Protein AF-A0A355XUB3-F1 (afdb_monomer_lite)

Radius of gyration: 21.54 Å; chains: 1; bounding box: 50×26×60 Å

Foldseek 3Di:
DPQQAAAQAWEFPDQEDEAEPPDDDDFTDIDTPDPFQKFKAKPDVCQWGADGRHRDIDGHDFDKIKIKIWGPDDPHHHIDMYIHMYGYAYEDAAPVSVVVVPPPHGHDYDADWDWDDDVPDAIWIDRPPDIDGD

Sequence (134 aa):
GGSGLAPAGLSFPEKSYTAVIGQAFTAPELSKTTDAVAVYTSSNPEVATVDAATGAVTLVAAGETTIKATTPETTTYRAGEASYKLTVLDLYTSIEDFYSAGDGNTGVIDFPLTVAYQNGINTYATDGTDFTLI

pLDDT: mean 89.53, std 11.8, range [41.03, 98.69]

Structure (mmCIF, N/CA/C/O backbone):
data_AF-A0A355XUB3-F1
#
_entry.id   AF-A0A355XUB3-F1
#
loop_
_atom_site.group_PDB
_atom_site.id
_atom_site.type_symbol
_atom_site.label_atom_id
_atom_site.label_alt_id
_atom_site.label_comp_id
_atom_site.label_asym_id
_atom_site.label_entity_id
_atom_site.label_seq_id
_atom_site.pdbx_PDB_ins_code
_atom_site.Cartn_x
_atom_site.Cartn_y
_atom_site.Cartn_z
_atom_site.occupancy
_atom_site.B_iso_or_equiv
_atom_site.auth_seq_id
_atom_site.auth_comp_id
_atom_site.auth_asym_id
_atom_site.auth_atom_id
_atom_site.pdbx_PDB_model_num
ATOM 1 N N . GLY A 1 1 ? -21.069 16.784 30.202 1.00 41.03 1 GLY A N 1
ATOM 2 C CA . GLY A 1 1 ? -20.213 15.683 30.670 1.00 41.03 1 GLY A CA 1
ATOM 3 C C . GLY A 1 1 ? 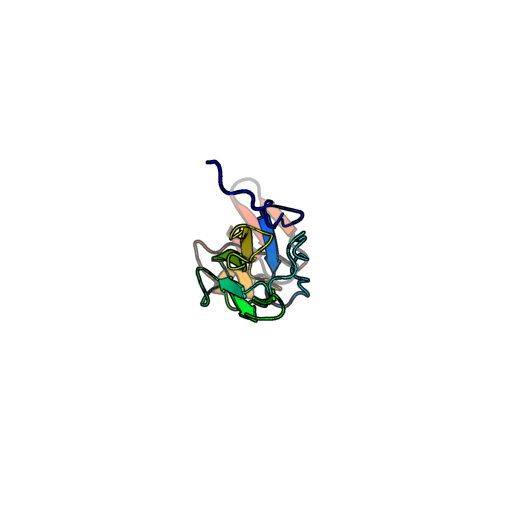-19.415 15.189 29.494 1.00 41.03 1 GLY A C 1
ATOM 4 O O . GLY A 1 1 ? -20.025 14.804 28.505 1.00 41.03 1 GLY A O 1
ATOM 5 N N . GLY A 1 2 ? -18.087 15.298 29.545 1.00 52.34 2 GLY A N 1
ATOM 6 C CA . GLY A 1 2 ? -17.236 14.725 28.504 1.00 52.34 2 GLY A CA 1
ATOM 7 C C . GLY A 1 2 ? -17.464 13.218 28.475 1.00 52.34 2 GLY A C 1
ATOM 8 O O . GLY A 1 2 ? -17.424 12.591 29.528 1.00 52.34 2 GLY A O 1
ATOM 9 N N . SER A 1 3 ? -17.799 12.666 27.307 1.00 59.00 3 SER A N 1
ATOM 10 C CA . SER A 1 3 ? -18.021 11.224 27.137 1.00 59.00 3 SER A CA 1
ATOM 11 C C . SER A 1 3 ? -16.861 10.449 27.793 1.00 59.00 3 SER A C 1
ATOM 13 O O . SER A 1 3 ? -15.691 10.723 27.534 1.00 59.00 3 SER A O 1
ATOM 15 N N . GLY A 1 4 ? -17.173 9.557 28.733 1.00 83.06 4 GLY A N 1
ATOM 16 C CA . GLY A 1 4 ? -16.184 8.855 29.563 1.00 83.06 4 GLY A CA 1
ATOM 17 C C . GLY A 1 4 ? -15.402 7.765 28.826 1.00 83.06 4 GLY A C 1
ATOM 18 O O . GLY A 1 4 ? -14.760 6.944 29.468 1.00 83.06 4 GLY A O 1
ATOM 19 N N . LEU A 1 5 ? -15.486 7.727 27.496 1.00 89.69 5 LEU A N 1
ATOM 20 C CA . LEU A 1 5 ? -14.903 6.684 26.666 1.00 89.69 5 LEU A CA 1
ATOM 21 C C . LEU A 1 5 ? -13.440 6.995 26.325 1.00 89.69 5 LEU A C 1
ATOM 23 O O . LEU A 1 5 ? -13.102 8.125 25.943 1.00 89.69 5 LEU A O 1
ATOM 27 N N . ALA A 1 6 ? -12.592 5.973 26.423 1.00 94.06 6 ALA A N 1
ATOM 28 C CA . ALA A 1 6 ? -11.185 6.025 26.045 1.00 94.06 6 ALA A CA 1
ATOM 29 C C . ALA A 1 6 ? -11.021 6.120 24.512 1.00 94.06 6 ALA A C 1
ATOM 31 O O . ALA A 1 6 ? -11.901 5.694 23.762 1.00 94.06 6 ALA A O 1
ATOM 32 N N . PRO A 1 7 ? -9.915 6.678 23.994 1.00 93.94 7 PRO A N 1
ATOM 33 C CA . PRO A 1 7 ? -9.630 6.623 22.562 1.00 93.94 7 PRO A CA 1
ATOM 34 C C . PRO A 1 7 ? -9.350 5.179 22.119 1.00 93.94 7 PRO A C 1
ATOM 36 O O . PRO A 1 7 ? -8.666 4.439 22.824 1.00 93.94 7 PRO A O 1
ATOM 39 N N . ALA A 1 8 ? -9.822 4.799 20.929 1.00 95.81 8 ALA A N 1
ATOM 40 C CA . ALA A 1 8 ? -9.582 3.473 20.347 1.00 95.81 8 ALA A CA 1
ATOM 41 C C . ALA A 1 8 ? -8.118 3.211 19.939 1.00 95.81 8 ALA A C 1
ATOM 43 O O . ALA A 1 8 ? -7.760 2.069 19.651 1.00 95.81 8 ALA A O 1
ATOM 44 N N . GLY A 1 9 ? -7.284 4.259 19.913 1.00 96.31 9 GLY A N 1
ATOM 45 C CA . GLY A 1 9 ? -5.832 4.142 19.768 1.00 96.31 9 GLY A CA 1
ATOM 46 C C . GLY A 1 9 ? -5.368 3.583 18.425 1.00 96.31 9 GLY A C 1
ATOM 47 O O . GLY A 1 9 ? -4.331 2.933 18.388 1.00 96.31 9 GLY A O 1
ATOM 48 N N . LEU A 1 10 ? -6.139 3.787 17.351 1.00 97.88 10 LEU A N 1
ATOM 49 C CA . LEU A 1 10 ? -5.770 3.312 16.018 1.00 97.88 10 LEU A CA 1
ATOM 50 C C . LEU A 1 10 ? -4.546 4.076 15.498 1.00 97.88 10 LEU A C 1
ATOM 52 O O . LEU A 1 10 ? -4.567 5.306 15.430 1.00 97.88 10 LEU A O 1
ATOM 56 N N . SER A 1 11 ? -3.506 3.355 15.081 1.00 97.94 11 SER A N 1
ATOM 57 C CA . SER A 1 11 ? -2.358 3.935 14.380 1.00 97.94 11 SER A CA 1
ATOM 58 C C . SER A 1 11 ? -1.656 2.921 13.485 1.00 97.94 11 SER A C 1
ATOM 60 O O . SER A 1 11 ? -1.495 1.758 13.855 1.00 97.94 11 SER A O 1
ATOM 62 N N . PHE A 1 12 ? -1.167 3.393 12.342 1.00 98.19 12 PHE A N 1
ATOM 63 C CA . PHE A 1 12 ? -0.183 2.676 11.535 1.00 98.19 12 PHE A CA 1
ATOM 64 C C . PHE A 1 12 ? 1.234 3.162 11.875 1.00 98.19 12 PHE A C 1
ATOM 66 O O . PHE A 1 12 ? 1.369 4.299 12.337 1.00 98.19 12 PHE A O 1
ATOM 73 N N . PRO A 1 13 ? 2.276 2.339 11.650 1.00 97.88 13 PRO A N 1
ATOM 74 C CA . PRO A 1 13 ? 3.661 2.728 11.911 1.00 97.88 13 PRO A CA 1
ATOM 75 C C . PRO A 1 13 ? 4.090 3.964 11.115 1.00 97.88 13 PRO A C 1
ATOM 77 O O . PRO A 1 13 ? 4.691 4.874 11.675 1.00 97.88 13 PRO A O 1
ATOM 80 N N . GLU A 1 14 ? 3.723 4.021 9.832 1.00 97.88 14 GLU A N 1
ATOM 81 C CA . GLU A 1 14 ? 4.048 5.124 8.928 1.00 97.88 14 GLU A CA 1
ATOM 82 C C . GLU A 1 14 ? 2.795 5.676 8.246 1.00 97.88 14 GLU A C 1
ATOM 84 O O . GLU A 1 14 ? 1.748 5.028 8.160 1.00 97.88 14 GLU A O 1
ATOM 89 N N . LYS A 1 15 ? 2.910 6.901 7.727 1.00 96.56 15 LYS A N 1
ATOM 90 C CA . LYS A 1 15 ? 1.822 7.576 6.999 1.00 96.56 15 LYS A CA 1
ATOM 91 C C . LYS A 1 15 ? 1.817 7.284 5.502 1.00 96.56 15 LYS A C 1
ATOM 93 O O . LYS A 1 15 ? 0.821 7.571 4.840 1.00 96.56 15 LYS A O 1
ATOM 98 N N . SER A 1 16 ? 2.915 6.763 4.967 1.00 97.19 16 SER A N 1
ATOM 99 C CA . SER A 1 16 ? 3.082 6.515 3.539 1.00 97.19 16 SER A CA 1
ATOM 100 C C . SER A 1 16 ? 3.914 5.269 3.288 1.00 97.19 16 SER A C 1
ATOM 102 O O . SER A 1 16 ? 4.948 5.085 3.928 1.00 97.19 16 SER A O 1
ATOM 104 N N . TYR A 1 17 ? 3.493 4.479 2.308 1.00 97.94 17 TYR A N 1
ATOM 105 C CA . TYR A 1 17 ? 4.195 3.295 1.831 1.00 97.94 17 TYR A CA 1
ATOM 106 C C . TYR A 1 17 ? 4.283 3.328 0.309 1.00 97.94 17 TYR A C 1
ATOM 108 O O . TYR A 1 17 ? 3.372 3.822 -0.360 1.00 97.94 17 TYR A O 1
ATOM 116 N N . THR A 1 18 ? 5.359 2.755 -0.219 1.00 97.06 18 THR A N 1
ATOM 117 C CA . THR A 1 18 ? 5.511 2.492 -1.648 1.00 97.06 18 THR A CA 1
ATOM 118 C C . THR A 1 18 ? 5.494 0.989 -1.865 1.00 97.06 18 THR A C 1
ATOM 120 O O . THR A 1 18 ? 6.181 0.253 -1.157 1.00 97.06 18 THR A O 1
ATOM 123 N N . ALA A 1 19 ? 4.713 0.544 -2.840 1.00 97.19 19 ALA A N 1
ATOM 124 C CA . ALA A 1 19 ? 4.664 -0.838 -3.281 1.00 97.19 19 ALA A CA 1
ATOM 125 C C . ALA A 1 19 ? 4.887 -0.901 -4.791 1.00 97.19 19 ALA A C 1
ATOM 127 O O . ALA A 1 19 ? 4.584 0.051 -5.508 1.00 97.19 19 ALA A O 1
ATOM 128 N N . VAL A 1 20 ? 5.424 -2.018 -5.267 1.00 96.31 20 VAL A N 1
ATOM 129 C CA . VAL A 1 20 ? 5.753 -2.211 -6.680 1.00 96.31 20 VAL A CA 1
ATOM 130 C C . VAL A 1 20 ? 4.991 -3.426 -7.187 1.00 96.31 20 VAL A C 1
ATOM 132 O O . VAL A 1 20 ? 5.003 -4.477 -6.544 1.00 96.31 20 VAL A O 1
ATOM 135 N N . ILE A 1 21 ? 4.302 -3.284 -8.316 1.00 94.44 21 ILE A N 1
ATOM 136 C CA . ILE A 1 21 ? 3.549 -4.383 -8.924 1.00 94.44 21 ILE A CA 1
ATOM 137 C C . ILE A 1 21 ? 4.505 -5.525 -9.279 1.00 94.44 21 ILE A C 1
ATOM 139 O O . ILE A 1 21 ? 5.617 -5.310 -9.752 1.00 94.44 21 ILE A O 1
ATOM 143 N N . GLY A 1 22 ? 4.080 -6.757 -8.996 1.00 90.88 22 GLY A N 1
ATOM 144 C CA . GLY A 1 22 ? 4.893 -7.958 -9.206 1.00 90.88 22 GLY A CA 1
ATOM 145 C C . GLY A 1 22 ? 5.926 -8.235 -8.107 1.00 90.88 22 GLY A C 1
ATOM 146 O O . GLY A 1 22 ? 6.481 -9.331 -8.076 1.00 90.88 22 GLY A O 1
ATOM 147 N N . GLN A 1 23 ? 6.142 -7.307 -7.171 1.00 93.50 23 GLN A N 1
ATOM 148 C CA . GLN A 1 23 ? 6.976 -7.522 -5.987 1.00 93.50 23 GLN A CA 1
ATOM 149 C C . GLN A 1 23 ? 6.120 -7.863 -4.763 1.00 93.50 23 GLN A C 1
ATOM 151 O O . GLN A 1 23 ? 4.941 -7.513 -4.671 1.00 93.50 23 GLN A O 1
ATOM 156 N N . ALA A 1 24 ? 6.721 -8.551 -3.792 1.00 93.50 24 ALA A N 1
ATOM 157 C CA . ALA A 1 24 ? 6.053 -8.823 -2.527 1.00 93.50 24 ALA A CA 1
ATOM 158 C C . ALA A 1 24 ? 5.827 -7.515 -1.748 1.00 93.50 24 ALA A C 1
ATOM 160 O O . ALA A 1 24 ? 6.755 -6.731 -1.549 1.00 93.50 24 ALA A O 1
ATOM 161 N N . PHE A 1 25 ? 4.602 -7.307 -1.261 1.00 95.62 25 PHE A N 1
ATOM 162 C CA . PHE A 1 25 ? 4.250 -6.196 -0.380 1.00 95.62 25 PHE A CA 1
ATOM 163 C C . PHE A 1 25 ? 3.573 -6.724 0.885 1.00 95.62 25 PHE A C 1
ATOM 165 O O . PHE A 1 25 ? 2.580 -7.447 0.814 1.00 95.62 25 PHE A O 1
ATOM 172 N N . THR A 1 26 ? 4.097 -6.331 2.045 1.00 96.38 26 THR A N 1
ATOM 173 C CA . THR A 1 26 ? 3.493 -6.630 3.346 1.00 96.38 26 THR A CA 1
ATOM 174 C C . THR A 1 26 ? 2.773 -5.386 3.844 1.00 96.38 26 THR A C 1
ATOM 176 O O . THR A 1 26 ? 3.412 -4.369 4.117 1.00 96.38 26 THR A O 1
ATOM 179 N N . ALA A 1 27 ? 1.448 -5.465 3.970 1.00 96.12 27 ALA A N 1
ATOM 180 C CA . ALA A 1 27 ? 0.652 -4.366 4.503 1.00 96.12 27 ALA A CA 1
ATOM 181 C C . ALA A 1 27 ? 1.050 -4.059 5.963 1.00 96.12 27 ALA A C 1
ATOM 183 O O . ALA A 1 27 ? 1.325 -4.987 6.730 1.00 96.12 27 ALA A O 1
ATOM 184 N N . PRO A 1 28 ? 1.083 -2.778 6.367 1.00 96.81 28 PRO A N 1
ATOM 185 C CA . PRO A 1 28 ? 1.426 -2.406 7.730 1.00 96.81 28 PRO A CA 1
ATOM 186 C C . PRO A 1 28 ? 0.375 -2.885 8.729 1.00 96.81 28 PRO A C 1
ATOM 188 O O . PRO A 1 28 ? -0.830 -2.784 8.493 1.00 96.81 28 PRO A O 1
ATOM 191 N N . GLU A 1 29 ? 0.841 -3.353 9.882 1.00 96.19 29 GLU A N 1
ATOM 192 C CA . GLU A 1 29 ? -0.036 -3.803 10.956 1.00 96.19 29 GLU A CA 1
ATOM 193 C C . GLU A 1 29 ? -0.687 -2.610 11.672 1.00 96.19 29 GLU A C 1
ATOM 195 O O . GLU A 1 29 ? -0.024 -1.637 12.044 1.00 96.19 29 GLU A O 1
ATOM 200 N N . LEU A 1 30 ? -2.004 -2.681 11.874 1.00 97.44 30 LEU A N 1
ATOM 201 C CA . LEU A 1 30 ? -2.752 -1.685 12.635 1.00 97.44 30 LEU A CA 1
ATOM 202 C C . LEU A 1 30 ? -2.559 -1.921 14.137 1.00 97.44 30 LEU A C 1
ATOM 204 O O . LEU A 1 30 ? -3.016 -2.924 14.681 1.00 97.44 30 LEU A O 1
ATOM 208 N N . SER A 1 31 ? -1.985 -0.942 14.831 1.00 97.25 31 SER A N 1
ATOM 209 C CA . SER A 1 31 ? -2.054 -0.885 16.293 1.00 97.25 31 SER A CA 1
ATOM 210 C C . SER A 1 31 ? -3.412 -0.337 16.725 1.00 97.25 31 SER A C 1
ATOM 212 O O . SER A 1 31 ? -3.899 0.628 16.138 1.00 97.25 31 SER A O 1
ATOM 214 N N . LYS A 1 32 ? -4.026 -0.936 17.750 1.00 96.06 32 LYS A N 1
ATOM 215 C CA . LYS A 1 32 ? -5.273 -0.457 18.365 1.00 96.06 32 LYS A CA 1
ATOM 216 C C . LYS A 1 32 ? -5.308 -0.791 19.855 1.00 96.06 32 LYS A C 1
ATOM 218 O O . LYS A 1 32 ? -4.740 -1.793 20.280 1.00 96.06 32 LYS A O 1
ATOM 223 N N . THR A 1 33 ? -6.009 0.023 20.637 1.00 95.75 33 THR A N 1
ATOM 224 C CA . THR A 1 33 ? -6.287 -0.233 22.062 1.00 95.75 33 THR A CA 1
ATOM 225 C C . THR A 1 33 ? -7.719 -0.702 22.311 1.00 95.75 33 THR A C 1
ATOM 227 O O . THR A 1 33 ? -8.008 -1.177 23.405 1.00 95.75 33 THR A O 1
ATOM 230 N N . THR A 1 34 ? -8.610 -0.553 21.325 1.00 94.75 34 THR A N 1
ATOM 231 C CA . THR A 1 34 ? -9.994 -1.046 21.379 1.00 94.75 34 THR A CA 1
ATOM 232 C C . THR A 1 34 ? -10.093 -2.530 21.031 1.00 94.75 34 THR A C 1
ATOM 234 O O . THR A 1 34 ? -9.392 -3.027 20.145 1.00 94.75 34 THR A O 1
ATOM 237 N N . ASP A 1 35 ? -11.056 -3.211 21.647 1.00 92.06 35 ASP A N 1
ATOM 238 C CA . ASP A 1 35 ? -11.420 -4.594 21.321 1.00 92.06 35 ASP A CA 1
ATOM 239 C C . ASP A 1 35 ? -12.289 -4.693 20.054 1.00 92.06 35 ASP A C 1
ATOM 241 O O . ASP A 1 35 ? -12.497 -5.778 19.509 1.00 92.06 35 ASP A O 1
ATOM 245 N N . ALA A 1 36 ? -12.799 -3.561 19.555 1.00 95.75 36 ALA A N 1
ATOM 246 C CA . ALA A 1 36 ? -13.624 -3.526 18.355 1.00 95.75 36 ALA A CA 1
ATOM 247 C C . ALA A 1 36 ? -12.856 -4.027 17.123 1.00 95.75 36 ALA A C 1
ATOM 249 O O . ALA A 1 36 ? -11.671 -3.733 16.929 1.00 95.75 36 ALA A O 1
ATOM 250 N N . VAL A 1 37 ? -13.545 -4.772 16.259 1.00 96.31 37 VAL A N 1
ATOM 251 C CA . VAL A 1 37 ? -12.999 -5.209 14.968 1.00 96.31 37 VAL A CA 1
ATOM 252 C C . VAL A 1 37 ? -12.817 -3.989 14.068 1.00 96.31 37 VAL A C 1
ATOM 254 O O . VAL A 1 37 ? -13.716 -3.152 13.965 1.00 96.31 37 VAL A O 1
ATOM 257 N N . ALA A 1 38 ? -11.641 -3.883 13.449 1.00 97.62 38 ALA A N 1
ATOM 258 C CA . ALA A 1 38 ? -11.359 -2.831 12.487 1.00 97.62 38 ALA A CA 1
ATOM 259 C C . ALA A 1 38 ? -11.855 -3.251 11.102 1.00 97.62 38 ALA A C 1
ATOM 261 O O . ALA A 1 38 ? -11.681 -4.403 10.712 1.00 97.62 38 ALA A O 1
ATOM 262 N N . VAL A 1 39 ? -12.450 -2.311 10.374 1.00 98.38 39 VAL A N 1
ATOM 263 C CA . VAL A 1 39 ? -12.858 -2.486 8.978 1.00 98.38 39 VAL A CA 1
ATOM 264 C C . VAL A 1 39 ? -11.963 -1.634 8.093 1.00 98.38 39 VAL A C 1
ATOM 266 O O . VAL A 1 39 ? -11.829 -0.428 8.331 1.00 98.38 39 VAL A O 1
ATOM 269 N N . TYR A 1 40 ? -11.370 -2.267 7.083 1.00 98.50 40 TYR A N 1
ATOM 270 C CA . TYR A 1 40 ? -10.456 -1.634 6.137 1.00 98.50 40 TYR A CA 1
ATOM 271 C C . TYR A 1 40 ? -11.159 -1.252 4.836 1.00 98.50 40 TYR A C 1
ATOM 273 O O . TYR A 1 40 ? -12.042 -1.956 4.351 1.00 98.50 40 TYR A O 1
ATOM 281 N N . THR A 1 41 ? -10.747 -0.127 4.260 1.00 98.44 41 THR A N 1
ATOM 282 C CA . THR A 1 41 ? -11.255 0.390 2.984 1.00 98.44 41 THR A CA 1
ATOM 283 C C . THR A 1 41 ? -10.123 1.023 2.185 1.00 98.44 41 THR A C 1
ATOM 285 O O . THR A 1 41 ? -9.180 1.556 2.769 1.00 98.44 41 THR A O 1
ATOM 288 N N . SER A 1 42 ? -10.224 0.966 0.858 1.00 98.56 42 SER A N 1
ATOM 289 C CA . SER A 1 42 ? -9.332 1.663 -0.073 1.00 98.56 42 SER A CA 1
ATOM 290 C C . SER A 1 42 ? -10.099 2.811 -0.719 1.00 98.56 42 SER A C 1
ATOM 292 O O . SER A 1 42 ? -11.240 2.620 -1.142 1.00 98.56 42 SER A O 1
ATOM 294 N N . SER A 1 43 ? -9.495 3.998 -0.798 1.00 98.69 43 SER A N 1
ATOM 295 C CA . SER A 1 43 ? -10.104 5.140 -1.491 1.00 98.69 43 SER A CA 1
ATOM 296 C C . SER A 1 43 ? -10.136 4.962 -3.009 1.00 98.69 43 SER A C 1
ATOM 298 O O . SER A 1 43 ? -10.944 5.601 -3.674 1.00 98.69 43 SER A O 1
ATOM 300 N N . ASN A 1 44 ? -9.250 4.124 -3.552 1.00 98.50 44 ASN A N 1
ATOM 301 C CA . ASN A 1 44 ? -9.174 3.801 -4.970 1.00 98.50 44 ASN A CA 1
ATOM 302 C C . ASN A 1 44 ? -8.865 2.301 -5.185 1.00 98.50 44 ASN A C 1
ATOM 304 O O . ASN A 1 44 ? -7.694 1.909 -5.228 1.00 98.50 44 ASN A O 1
ATOM 308 N N . PRO A 1 45 ? -9.906 1.455 -5.319 1.00 98.00 45 PRO A N 1
ATOM 309 C CA . PRO A 1 45 ? -9.760 0.027 -5.607 1.00 98.00 45 PRO A CA 1
ATOM 310 C C . PRO A 1 45 ? -9.121 -0.295 -6.965 1.00 98.00 45 PRO A C 1
ATOM 312 O O . PRO A 1 45 ? -8.620 -1.404 -7.122 1.00 98.00 45 PRO A O 1
ATOM 315 N N . GLU A 1 46 ? -9.118 0.642 -7.922 1.00 98.06 46 GLU A N 1
ATOM 316 C CA . GLU A 1 46 ? -8.451 0.457 -9.222 1.00 98.06 46 GLU A CA 1
ATOM 317 C C . GLU A 1 46 ? -6.921 0.504 -9.093 1.00 98.06 46 GLU A C 1
ATOM 319 O O . GLU A 1 46 ? -6.223 -0.059 -9.927 1.00 98.06 46 GLU A O 1
ATOM 324 N N . VAL A 1 47 ? -6.396 1.121 -8.026 1.00 97.69 47 VAL A N 1
ATOM 325 C CA . VAL A 1 47 ? -4.957 1.155 -7.705 1.00 97.69 47 VAL A CA 1
ATOM 326 C C . VAL A 1 47 ? -4.577 0.006 -6.772 1.00 97.69 47 VAL A C 1
ATOM 328 O O . VAL A 1 47 ? -3.650 -0.754 -7.050 1.00 97.69 47 VAL A O 1
ATOM 331 N N . ALA A 1 48 ? -5.300 -0.154 -5.660 1.00 98.25 48 ALA A N 1
ATOM 332 C CA . ALA A 1 48 ? -5.124 -1.299 -4.773 1.00 98.25 48 ALA A CA 1
ATOM 333 C C . ALA A 1 48 ? -6.414 -1.627 -4.020 1.00 98.25 48 ALA A C 1
ATOM 335 O O . ALA A 1 48 ? -7.107 -0.739 -3.512 1.00 98.25 48 ALA A O 1
ATOM 336 N N . THR A 1 49 ? -6.701 -2.918 -3.889 1.00 98.19 49 THR A N 1
ATOM 337 C CA . THR A 1 49 ? -7.796 -3.423 -3.055 1.00 98.19 49 THR A CA 1
ATOM 338 C C . THR A 1 49 ? -7.277 -3.808 -1.674 1.00 98.19 49 THR A C 1
ATOM 340 O O . THR A 1 49 ? -6.090 -4.083 -1.492 1.00 98.19 49 THR A O 1
ATOM 343 N N . VAL A 1 50 ? -8.165 -3.804 -0.681 1.00 98.44 50 VAL A N 1
ATOM 344 C CA . VAL A 1 50 ? -7.850 -4.231 0.684 1.00 98.44 50 VAL A CA 1
ATOM 345 C C . VAL A 1 50 ? -8.948 -5.152 1.192 1.00 98.44 50 VAL A C 1
ATOM 347 O O . VAL A 1 50 ? -10.134 -4.861 1.024 1.00 98.44 50 VAL A O 1
ATOM 350 N N . ASP A 1 51 ? -8.561 -6.263 1.806 1.00 98.19 51 ASP A N 1
ATOM 351 C CA . ASP A 1 51 ? -9.494 -7.143 2.491 1.00 98.19 51 ASP A CA 1
ATOM 352 C C . ASP A 1 51 ? -10.034 -6.448 3.746 1.00 98.19 51 ASP A C 1
ATOM 354 O O . ASP A 1 51 ? -9.283 -6.017 4.626 1.00 98.19 51 ASP A O 1
ATOM 358 N N . ALA A 1 52 ? -11.358 -6.335 3.824 1.00 97.38 52 ALA A N 1
ATOM 359 C CA . ALA A 1 52 ? -12.021 -5.518 4.830 1.00 97.38 52 ALA A CA 1
ATOM 360 C C . ALA A 1 52 ? -11.824 -6.025 6.269 1.00 97.38 52 ALA A C 1
ATOM 362 O O . ALA A 1 52 ? -11.966 -5.228 7.195 1.00 97.38 52 ALA A O 1
ATOM 363 N N . ALA A 1 53 ? -11.514 -7.312 6.467 1.00 95.69 53 ALA A N 1
ATOM 364 C CA . ALA A 1 53 ? -11.392 -7.932 7.787 1.00 95.69 53 ALA A CA 1
ATOM 365 C C . ALA A 1 53 ? -9.935 -8.056 8.256 1.00 95.69 53 ALA A C 1
ATOM 367 O O . ALA A 1 53 ? -9.645 -7.889 9.440 1.00 95.69 53 ALA A O 1
ATOM 368 N N . THR A 1 54 ? -9.023 -8.356 7.335 1.00 95.81 54 THR A N 1
ATOM 369 C CA . THR A 1 54 ? -7.614 -8.642 7.637 1.00 95.81 54 THR A CA 1
ATOM 370 C C . THR A 1 54 ? -6.691 -7.459 7.370 1.00 95.81 54 THR A C 1
ATOM 372 O O . THR A 1 54 ? -5.610 -7.398 7.949 1.00 95.81 54 THR A O 1
ATOM 375 N N . GLY A 1 55 ? -7.093 -6.517 6.511 1.00 96.94 55 GLY A N 1
ATOM 376 C CA . GLY A 1 55 ? -6.227 -5.431 6.055 1.00 96.94 55 GLY A CA 1
ATOM 377 C C . GLY A 1 55 ? -5.193 -5.861 5.009 1.00 96.94 55 GLY A C 1
ATOM 378 O O . GLY A 1 55 ? -4.311 -5.071 4.676 1.00 96.94 55 GLY A O 1
ATOM 379 N N . ALA A 1 56 ? -5.286 -7.086 4.475 1.00 97.12 56 ALA A N 1
ATOM 380 C CA . ALA A 1 56 ? -4.407 -7.559 3.410 1.00 97.12 56 ALA A CA 1
ATOM 381 C C . ALA A 1 56 ? -4.626 -6.747 2.125 1.00 97.12 56 ALA A C 1
ATOM 383 O O . ALA A 1 56 ? -5.758 -6.598 1.669 1.00 97.12 56 ALA A O 1
ATOM 384 N N . VAL A 1 57 ? -3.547 -6.227 1.538 1.00 98.19 57 VAL A N 1
ATOM 385 C CA . VAL A 1 57 ? -3.593 -5.366 0.347 1.00 98.19 57 VAL A CA 1
ATOM 386 C C . VAL A 1 57 ? -3.212 -6.156 -0.900 1.00 98.19 57 VAL A C 1
ATOM 388 O O . VAL A 1 57 ? -2.207 -6.862 -0.900 1.00 98.19 57 VAL A O 1
ATOM 391 N N . THR A 1 58 ? -3.983 -5.990 -1.976 1.00 97.62 58 THR A N 1
ATOM 392 C CA . THR A 1 58 ? -3.651 -6.494 -3.318 1.00 97.62 58 THR A CA 1
ATOM 393 C C . THR A 1 58 ? -3.452 -5.314 -4.264 1.00 97.62 58 THR A C 1
ATOM 395 O O . THR A 1 58 ? -4.348 -4.481 -4.411 1.00 97.62 58 THR A O 1
ATOM 398 N N . LEU A 1 59 ? -2.282 -5.242 -4.899 1.00 98.00 59 LEU A N 1
ATOM 399 C CA . LEU A 1 59 ? -1.937 -4.197 -5.869 1.00 98.00 59 LEU A CA 1
ATOM 400 C C . LEU A 1 59 ? -2.616 -4.492 -7.213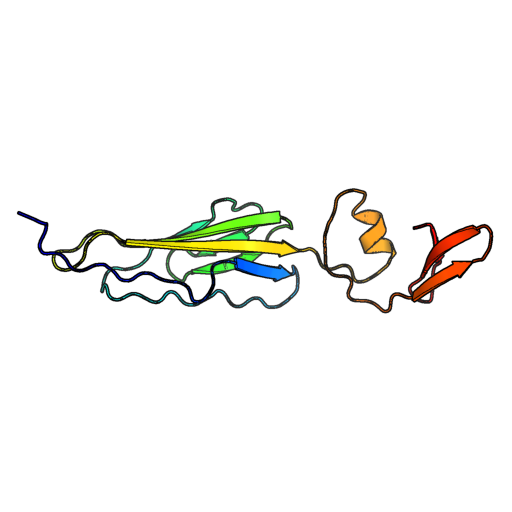 1.00 98.00 59 LEU A C 1
ATOM 402 O O . LEU A 1 59 ? -2.622 -5.644 -7.645 1.00 98.00 59 LEU A O 1
ATOM 406 N N . VAL A 1 60 ? -3.187 -3.470 -7.852 1.00 96.31 60 VAL A N 1
ATOM 407 C CA . VAL A 1 60 ? -3.952 -3.610 -9.105 1.00 96.31 60 VAL A CA 1
ATOM 408 C C . VAL A 1 60 ? -3.295 -2.837 -10.244 1.00 96.31 60 VAL A C 1
ATOM 410 O O . VAL A 1 60 ? -3.025 -3.425 -11.287 1.00 96.31 60 VAL A O 1
ATOM 413 N N . ALA A 1 61 ? -3.016 -1.548 -10.042 1.00 95.31 61 ALA A N 1
ATOM 41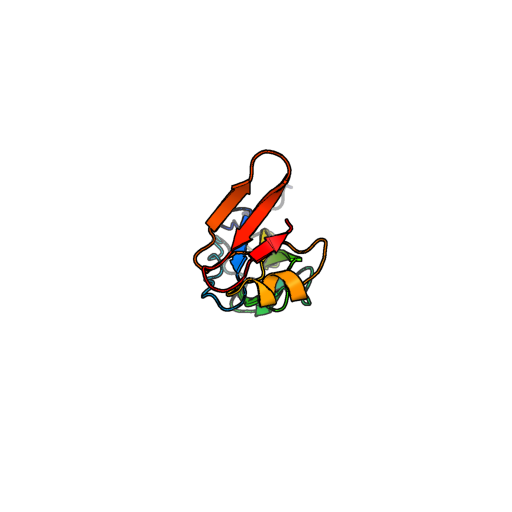4 C CA . ALA A 1 61 ? -2.399 -0.676 -11.040 1.00 95.31 61 ALA A CA 1
ATOM 415 C C . ALA A 1 61 ? -1.567 0.425 -10.371 1.00 95.31 61 ALA A C 1
ATOM 417 O O . ALA A 1 61 ? -1.788 0.754 -9.201 1.00 95.31 61 ALA A O 1
ATOM 418 N N . ALA A 1 62 ? -0.614 0.996 -11.110 1.00 94.81 62 ALA A N 1
ATOM 419 C CA . ALA A 1 62 ? 0.164 2.126 -10.630 1.00 94.81 62 ALA A CA 1
ATOM 420 C C . ALA A 1 62 ? -0.727 3.344 -10.340 1.00 94.81 62 ALA A C 1
ATOM 422 O O . ALA A 1 62 ? -1.729 3.600 -11.010 1.00 94.81 62 ALA A O 1
ATOM 423 N N . GLY A 1 63 ? -0.360 4.102 -9.311 1.00 95.81 63 GLY A N 1
ATOM 424 C CA . GLY A 1 63 ? -1.116 5.259 -8.850 1.00 95.81 63 GLY A CA 1
ATOM 425 C C . GLY A 1 63 ? -1.088 5.403 -7.337 1.00 95.81 63 GLY A C 1
ATOM 426 O O . GLY A 1 63 ? -0.244 4.835 -6.646 1.00 95.81 63 GLY A O 1
ATOM 427 N N . GLU A 1 64 ? -2.021 6.182 -6.798 1.00 97.69 64 GLU A N 1
ATOM 428 C CA . GLU A 1 64 ? -2.105 6.434 -5.362 1.00 97.69 64 GLU A CA 1
ATOM 429 C C . GLU A 1 64 ? -3.481 6.058 -4.812 1.00 97.69 64 GLU A C 1
ATOM 431 O O . GLU A 1 64 ? -4.521 6.359 -5.401 1.00 97.69 64 GLU A O 1
ATOM 436 N N . THR A 1 65 ? -3.486 5.427 -3.641 1.00 98.50 65 THR A N 1
ATOM 437 C CA . THR A 1 65 ? -4.694 5.185 -2.853 1.00 98.50 65 THR A CA 1
ATOM 438 C C . THR A 1 65 ? -4.431 5.459 -1.376 1.00 98.50 65 THR A C 1
ATOM 440 O O . THR A 1 65 ? -3.291 5.523 -0.923 1.00 98.50 65 THR A O 1
ATOM 443 N N . THR A 1 66 ? -5.489 5.652 -0.601 1.00 98.69 66 THR A N 1
ATOM 444 C CA . THR A 1 66 ? -5.429 5.723 0.858 1.00 98.69 66 THR A CA 1
ATOM 445 C C . THR A 1 66 ? -6.132 4.509 1.429 1.00 98.69 66 THR A C 1
ATOM 447 O O . THR A 1 66 ? -7.311 4.284 1.148 1.00 98.69 66 THR A O 1
ATOM 450 N N . ILE A 1 67 ? -5.421 3.748 2.258 1.00 98.69 67 ILE A N 1
ATOM 451 C CA . ILE A 1 67 ? -6.008 2.653 3.021 1.00 98.69 67 ILE A CA 1
ATOM 452 C C . ILE A 1 67 ? -6.410 3.192 4.385 1.00 98.69 67 ILE A C 1
ATOM 454 O O . ILE A 1 67 ? -5.595 3.774 5.103 1.00 98.69 67 ILE A O 1
ATOM 458 N N . LYS A 1 68 ? -7.681 3.008 4.740 1.00 98.56 68 LYS A N 1
ATOM 459 C CA . LYS A 1 68 ? -8.257 3.473 6.001 1.00 98.56 68 LYS A CA 1
ATOM 460 C C . LYS A 1 68 ? -8.807 2.308 6.804 1.00 98.56 68 LYS A C 1
ATOM 462 O O . LYS A 1 68 ? -9.612 1.540 6.283 1.00 98.56 68 LYS A O 1
ATOM 467 N N . ALA A 1 69 ? -8.431 2.244 8.075 1.00 98.44 69 ALA A N 1
ATOM 468 C CA . ALA A 1 69 ? -9.024 1.370 9.075 1.00 98.44 69 ALA A CA 1
ATOM 469 C C . ALA A 1 69 ? -9.953 2.175 9.985 1.00 98.44 69 ALA A C 1
ATOM 471 O O . ALA A 1 69 ? -9.598 3.271 10.423 1.00 98.44 69 ALA A O 1
ATOM 472 N N . THR A 1 70 ? -11.125 1.627 10.296 1.00 98.25 70 THR A N 1
ATOM 473 C CA . THR A 1 70 ? -12.093 2.248 11.211 1.00 98.25 70 THR A CA 1
ATOM 474 C C . THR A 1 70 ? -12.618 1.244 12.223 1.00 98.25 70 THR A C 1
ATOM 476 O O . THR A 1 70 ? -12.783 0.070 11.902 1.00 98.25 70 THR A O 1
ATOM 479 N N . THR A 1 71 ? -12.906 1.701 13.438 1.00 97.88 71 THR A N 1
ATOM 480 C CA . THR A 1 71 ? -13.597 0.912 14.466 1.00 97.88 71 THR A CA 1
ATOM 481 C C . THR A 1 71 ? -14.812 1.678 14.983 1.00 97.88 71 THR A C 1
ATOM 483 O O . THR A 1 71 ? -14.690 2.884 15.231 1.00 97.88 71 THR A O 1
ATOM 486 N N . PRO A 1 72 ? -15.964 1.017 15.198 1.00 96.50 72 PRO A N 1
ATOM 487 C CA . PRO A 1 72 ? -17.129 1.657 15.801 1.00 96.50 72 PRO A CA 1
ATOM 488 C C . PRO A 1 72 ? -16.877 2.036 17.268 1.00 96.50 72 PRO A C 1
ATOM 490 O O . PRO A 1 72 ? -15.951 1.537 17.911 1.00 96.50 72 PRO A O 1
ATOM 493 N N . GLU A 1 73 ? -17.728 2.914 17.801 1.00 95.75 73 GLU A N 1
ATOM 494 C CA . GLU A 1 73 ? -17.784 3.187 19.240 1.00 95.75 73 GLU A CA 1
ATOM 495 C C . GLU A 1 73 ? -18.256 1.940 20.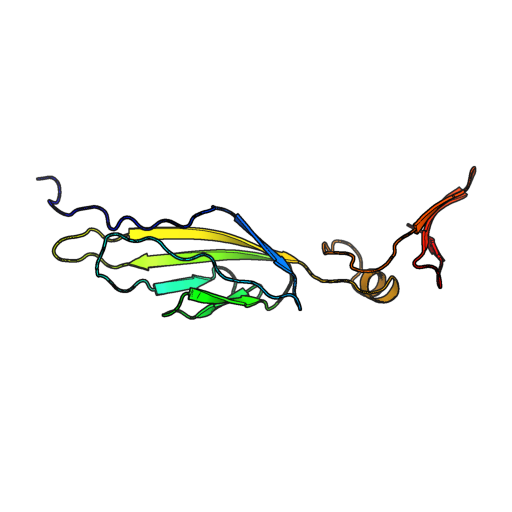006 1.00 95.75 73 GLU A C 1
ATOM 497 O O . GLU A 1 73 ? -19.103 1.180 19.536 1.00 95.75 73 GLU A O 1
ATOM 502 N N . THR A 1 74 ? -17.703 1.738 21.199 1.00 93.12 74 THR A N 1
ATOM 503 C CA . THR A 1 74 ? -18.091 0.696 22.152 1.00 93.12 74 THR A CA 1
ATOM 504 C C . THR A 1 74 ? -18.474 1.328 23.490 1.00 93.12 74 THR A C 1
ATOM 506 O O . THR A 1 74 ? -18.368 2.535 23.692 1.00 93.12 74 THR A O 1
ATOM 509 N N . THR A 1 75 ? -18.882 0.508 24.458 1.00 93.06 75 THR A N 1
ATOM 510 C CA . THR A 1 75 ? -19.170 0.970 25.826 1.00 93.06 75 THR A CA 1
ATOM 511 C C . THR A 1 75 ? -17.947 1.511 26.569 1.00 93.06 75 THR A C 1
ATOM 513 O O . THR A 1 75 ? -18.112 2.158 27.599 1.00 93.06 75 THR A O 1
ATOM 516 N N . THR A 1 76 ? -16.736 1.227 26.078 1.00 93.44 76 THR A N 1
ATOM 517 C CA . THR A 1 76 ? -15.463 1.571 26.734 1.00 93.44 76 THR A CA 1
ATOM 518 C C . THR A 1 76 ? -14.619 2.526 25.888 1.00 93.44 76 THR A C 1
ATOM 520 O O . THR A 1 76 ? -13.910 3.375 26.433 1.00 93.44 76 THR A O 1
ATOM 523 N N . TYR A 1 77 ? -14.720 2.429 24.560 1.00 95.69 77 TYR A N 1
ATOM 524 C CA . TYR A 1 77 ? -13.891 3.165 23.612 1.00 95.69 77 TYR A CA 1
ATOM 525 C C . TYR A 1 77 ? -14.734 3.967 22.631 1.00 95.69 77 TYR A C 1
ATOM 527 O O . TYR A 1 77 ? -15.769 3.508 22.165 1.00 95.69 77 TYR A O 1
ATOM 535 N N . ARG A 1 78 ? -14.252 5.148 22.257 1.00 94.94 78 ARG A N 1
ATOM 536 C CA . ARG A 1 78 ? -14.826 5.955 21.173 1.00 94.94 78 ARG A CA 1
ATOM 537 C C . ARG A 1 78 ? -14.590 5.279 19.828 1.00 94.94 78 ARG A C 1
ATOM 539 O O . ARG A 1 78 ? -13.652 4.495 19.693 1.00 94.94 78 ARG A O 1
ATOM 546 N N . ALA A 1 79 ? -15.373 5.654 18.819 1.00 96.00 79 ALA A N 1
ATOM 547 C CA . ALA A 1 79 ? -15.022 5.334 17.440 1.00 96.00 79 ALA A CA 1
ATOM 548 C C . ALA A 1 79 ? -13.616 5.866 17.109 1.00 96.00 79 ALA A C 1
ATOM 550 O O . ALA A 1 79 ? -13.183 6.894 17.640 1.00 96.00 79 ALA A O 1
ATOM 551 N N . GLY A 1 80 ? -12.901 5.153 16.246 1.00 96.94 80 GLY A N 1
ATOM 552 C CA . GLY A 1 80 ? -11.527 5.475 15.885 1.00 96.94 80 GLY A CA 1
ATOM 553 C C . GLY A 1 80 ? -11.264 5.232 14.413 1.00 96.94 80 GLY A C 1
ATOM 554 O O . GLY A 1 80 ? -11.932 4.414 13.778 1.00 96.94 80 GLY A O 1
ATOM 555 N N . GLU A 1 81 ? -10.268 5.929 13.883 1.00 97.75 81 GLU A N 1
ATOM 556 C CA . GLU A 1 81 ? -9.771 5.711 12.534 1.00 97.75 81 GLU A CA 1
ATOM 557 C C . GLU A 1 81 ? -8.263 5.948 12.454 1.00 97.75 81 GLU A C 1
ATOM 559 O O . GLU A 1 81 ? -7.703 6.742 13.209 1.00 97.75 81 GLU A O 1
ATOM 564 N N . ALA A 1 82 ? -7.620 5.254 11.521 1.00 98.38 82 ALA A N 1
ATOM 565 C CA . ALA A 1 82 ? -6.258 5.520 11.081 1.00 98.38 82 ALA A CA 1
ATOM 566 C C . ALA A 1 82 ? -6.165 5.267 9.579 1.00 98.38 82 ALA A C 1
ATOM 568 O O . ALA A 1 82 ? -6.921 4.468 9.022 1.00 98.38 82 ALA A O 1
ATOM 569 N N . SER A 1 83 ? -5.236 5.943 8.912 1.00 98.38 83 SER A N 1
ATOM 570 C CA . SER A 1 83 ? -5.004 5.745 7.485 1.00 98.38 83 SER A CA 1
ATOM 571 C C . SER A 1 83 ? -3.541 5.919 7.117 1.00 98.38 83 SER A C 1
ATOM 573 O O . SER A 1 83 ? -2.788 6.582 7.833 1.00 98.38 83 SER A O 1
ATOM 575 N N . TYR A 1 84 ? -3.165 5.326 5.988 1.00 98.69 84 TYR A N 1
ATOM 576 C CA . TYR A 1 84 ? -1.897 5.570 5.318 1.00 98.69 84 TYR A CA 1
ATOM 577 C C . TYR A 1 84 ? -2.121 5.728 3.815 1.00 98.69 84 TYR A C 1
ATOM 579 O O . TYR A 1 84 ? -3.051 5.162 3.234 1.00 98.69 84 TYR A O 1
ATOM 587 N N . LYS A 1 85 ? -1.241 6.500 3.185 1.00 98.62 85 LYS A N 1
ATOM 588 C CA . LYS A 1 85 ? -1.151 6.622 1.735 1.00 98.62 85 LYS A CA 1
ATOM 589 C C . LYS A 1 85 ? -0.324 5.464 1.176 1.00 98.62 85 LYS A C 1
ATOM 591 O O . LYS A 1 85 ? 0.748 5.164 1.697 1.00 98.62 85 LYS A O 1
ATOM 596 N N . LEU A 1 86 ? -0.804 4.834 0.117 1.00 98.56 86 LEU A N 1
ATOM 597 C CA . LEU A 1 86 ? -0.091 3.815 -0.636 1.00 98.56 86 LEU A CA 1
ATOM 598 C C . LEU A 1 86 ? 0.150 4.333 -2.052 1.00 98.56 86 LEU A C 1
ATOM 600 O O . LEU A 1 86 ? -0.805 4.601 -2.781 1.00 98.56 86 LEU A O 1
ATOM 604 N N . THR A 1 87 ? 1.418 4.461 -2.423 1.00 97.94 87 THR A N 1
ATOM 605 C CA . THR A 1 87 ? 1.837 4.720 -3.801 1.00 97.94 87 THR A CA 1
ATOM 606 C C . THR A 1 87 ? 2.232 3.390 -4.431 1.00 97.94 87 THR A C 1
ATOM 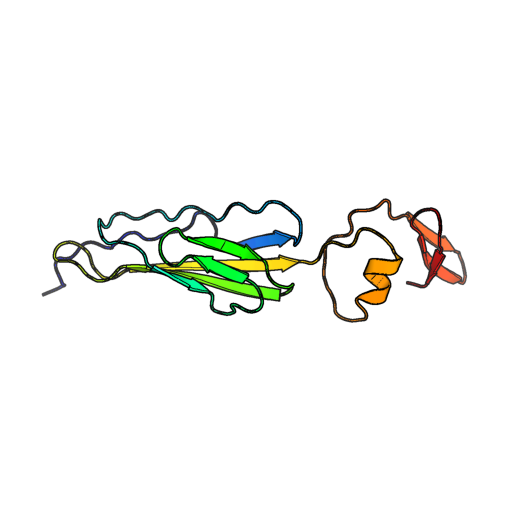608 O O . THR A 1 87 ? 3.130 2.707 -3.941 1.00 97.94 87 THR A O 1
ATOM 611 N N . VAL A 1 88 ? 1.540 3.010 -5.497 1.00 97.62 88 VAL A N 1
ATOM 612 C CA . VAL 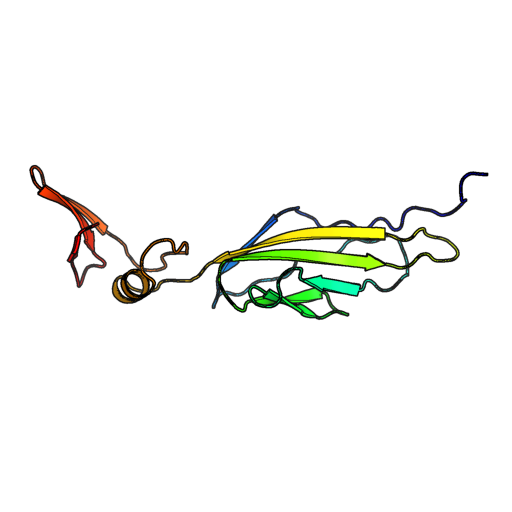A 1 88 ? 1.802 1.799 -6.273 1.00 97.62 88 VAL A CA 1
ATOM 613 C C . VAL A 1 88 ? 2.565 2.198 -7.527 1.00 97.62 88 VAL A C 1
ATOM 615 O O . VAL A 1 88 ? 2.152 3.114 -8.238 1.00 97.62 88 VAL A O 1
ATOM 618 N N . LEU A 1 89 ? 3.686 1.534 -7.775 1.00 95.94 89 LEU A N 1
ATOM 619 C CA . LEU A 1 89 ? 4.555 1.764 -8.923 1.00 95.94 89 LEU A CA 1
ATOM 620 C C . LEU A 1 89 ? 4.574 0.538 -9.831 1.00 95.94 89 LEU A C 1
ATOM 622 O O . LEU A 1 89 ? 4.519 -0.596 -9.348 1.00 95.94 89 LEU A O 1
ATOM 626 N N . ASP A 1 90 ? 4.719 0.772 -11.130 1.00 94.88 90 ASP A N 1
ATOM 627 C CA . ASP A 1 90 ? 5.028 -0.293 -12.079 1.00 94.88 90 ASP A CA 1
ATOM 628 C C . ASP A 1 90 ? 6.488 -0.739 -11.961 1.00 94.88 90 ASP A C 1
ATOM 630 O O . ASP A 1 90 ? 7.349 -0.001 -11.469 1.00 94.88 90 ASP A O 1
ATOM 634 N N . LEU A 1 91 ? 6.752 -1.960 -12.421 1.00 93.56 91 LEU A N 1
ATOM 635 C CA . LEU A 1 91 ? 8.085 -2.535 -12.549 1.00 93.56 91 LEU A CA 1
ATOM 636 C C . LEU A 1 91 ? 8.407 -2.702 -14.031 1.00 93.56 91 LEU A C 1
ATOM 638 O O . LEU A 1 91 ? 7.698 -3.414 -14.739 1.00 93.56 91 LEU A O 1
ATOM 642 N N . TYR A 1 92 ? 9.492 -2.084 -14.477 1.00 90.75 92 TYR A N 1
ATOM 643 C CA . TYR A 1 92 ? 9.983 -2.187 -15.844 1.00 90.75 92 TYR A CA 1
ATOM 644 C C . TYR A 1 92 ? 11.249 -3.031 -15.862 1.00 90.75 92 TYR A C 1
ATOM 646 O O . TYR A 1 92 ? 12.225 -2.702 -15.187 1.00 90.75 92 TYR A O 1
ATOM 654 N N . THR A 1 93 ? 11.231 -4.110 -16.640 1.00 89.75 93 THR A N 1
ATOM 655 C CA . THR A 1 93 ? 12.323 -5.095 -16.718 1.00 89.75 93 THR A CA 1
ATOM 656 C C . THR A 1 93 ? 13.133 -5.009 -18.007 1.00 89.75 93 THR A C 1
ATOM 658 O O . THR A 1 93 ? 14.112 -5.732 -18.175 1.00 89.75 93 THR A O 1
ATOM 661 N N . SER A 1 94 ? 12.757 -4.107 -18.909 1.00 86.31 94 SER A N 1
ATOM 662 C CA . SER A 1 94 ? 13.486 -3.813 -20.135 1.00 86.31 94 SER A CA 1
ATOM 663 C C . SER A 1 94 ? 13.235 -2.378 -20.592 1.00 86.31 94 SER A C 1
ATOM 665 O O . SER A 1 94 ? 12.292 -1.711 -20.149 1.00 86.31 94 SER A O 1
ATOM 667 N N . ILE A 1 95 ? 14.073 -1.909 -21.516 1.00 81.88 95 ILE A N 1
ATOM 668 C CA . ILE A 1 95 ? 13.850 -0.637 -22.201 1.00 81.88 95 ILE A CA 1
ATOM 669 C C . ILE A 1 95 ? 12.528 -0.665 -22.982 1.00 81.88 95 ILE A C 1
ATOM 671 O O . ILE A 1 95 ? 11.783 0.311 -22.940 1.00 81.88 95 ILE A O 1
ATOM 675 N N . GLU A 1 96 ? 12.199 -1.780 -23.635 1.00 83.62 96 GLU A N 1
ATOM 676 C CA . GLU A 1 96 ? 10.949 -1.947 -24.388 1.00 83.62 96 GLU A CA 1
ATOM 677 C C . GLU A 1 96 ? 9.703 -1.801 -23.500 1.00 83.62 96 GLU A C 1
ATOM 679 O O . GLU A 1 96 ? 8.769 -1.087 -23.879 1.00 83.62 96 GLU A O 1
ATOM 684 N N . ASP A 1 97 ? 9.703 -2.404 -22.304 1.00 84.88 97 ASP A N 1
ATOM 685 C CA . ASP A 1 97 ? 8.600 -2.282 -21.337 1.00 84.88 97 ASP A CA 1
ATOM 686 C C . ASP A 1 97 ? 8.385 -0.817 -20.942 1.00 84.88 97 ASP A C 1
ATOM 688 O O . ASP A 1 97 ? 7.255 -0.327 -20.896 1.00 84.88 97 ASP A O 1
ATOM 692 N N . PHE A 1 98 ? 9.485 -0.101 -20.689 1.00 82.88 98 PHE A N 1
ATOM 693 C CA . PHE A 1 98 ? 9.442 1.305 -20.308 1.00 82.88 98 PHE A CA 1
ATOM 694 C C . PHE A 1 98 ? 8.967 2.200 -21.461 1.00 82.88 98 PHE A C 1
ATOM 696 O O . PHE A 1 98 ? 8.115 3.062 -21.256 1.00 82.88 98 PHE A O 1
ATOM 703 N N . TYR A 1 99 ? 9.453 1.974 -22.687 1.00 81.81 99 TYR A N 1
ATOM 704 C CA . TYR A 1 99 ? 8.981 2.710 -23.865 1.00 81.81 99 TYR A CA 1
ATOM 705 C C . TYR A 1 99 ? 7.501 2.464 -24.148 1.00 81.81 99 TYR A C 1
ATOM 707 O O . TYR A 1 99 ? 6.782 3.397 -24.506 1.00 81.81 99 TYR A O 1
ATOM 715 N N . SER A 1 100 ? 7.036 1.228 -23.968 1.00 85.44 100 SER A N 1
ATOM 716 C CA . SER A 1 100 ? 5.640 0.850 -24.204 1.00 85.44 100 SER A CA 1
ATOM 717 C C . SER A 1 100 ? 4.674 1.483 -23.205 1.00 85.44 100 SER A C 1
ATOM 719 O O . SER A 1 100 ? 3.507 1.683 -23.542 1.00 85.44 100 SER A O 1
ATOM 721 N N . ALA A 1 101 ? 5.142 1.837 -22.003 1.00 84.81 101 ALA A N 1
ATOM 722 C CA . ALA A 1 101 ? 4.336 2.561 -21.025 1.00 84.81 101 ALA A CA 1
ATOM 723 C C . ALA A 1 101 ? 3.886 3.931 -21.565 1.00 84.81 101 ALA A C 1
ATOM 725 O O . ALA A 1 101 ? 2.751 4.352 -21.338 1.00 84.81 101 ALA A O 1
ATOM 726 N N . GLY A 1 102 ? 4.755 4.604 -22.326 1.00 82.25 102 GLY A N 1
ATOM 727 C CA . GLY A 1 102 ? 4.523 5.945 -22.859 1.00 82.25 102 GLY A CA 1
ATOM 728 C C . GLY A 1 102 ? 4.770 7.064 -21.841 1.00 82.25 102 GLY A C 1
ATOM 729 O O . GLY A 1 102 ? 5.242 6.842 -20.722 1.00 82.25 102 GLY A O 1
ATOM 730 N N . ASP A 1 103 ? 4.453 8.295 -22.239 1.00 80.88 103 ASP A N 1
ATOM 731 C CA . ASP A 1 103 ? 4.764 9.497 -21.461 1.00 80.88 103 ASP A CA 1
ATOM 732 C C . ASP A 1 103 ? 3.935 9.618 -20.171 1.00 80.88 103 ASP A C 1
ATOM 734 O O . ASP A 1 103 ? 2.746 9.304 -20.131 1.00 80.88 103 ASP A O 1
ATOM 738 N N . GLY A 1 104 ? 4.550 10.167 -19.117 1.00 77.69 104 GLY A N 1
ATOM 739 C CA . GLY A 1 104 ? 3.872 10.487 -17.853 1.00 77.69 104 GLY A CA 1
ATOM 740 C C . GLY A 1 104 ? 3.780 9.333 -16.852 1.00 77.69 104 GLY A C 1
ATOM 741 O O . GLY A 1 104 ? 3.279 9.537 -15.745 1.00 77.69 104 GLY A O 1
ATOM 742 N N . ASN A 1 105 ? 4.301 8.154 -17.193 1.00 80.19 105 ASN A N 1
ATOM 743 C CA . ASN A 1 105 ? 4.371 7.026 -16.272 1.00 80.19 105 ASN A CA 1
ATOM 744 C C . ASN A 1 105 ? 5.558 7.150 -15.316 1.00 80.19 105 ASN A C 1
ATOM 746 O O . ASN A 1 105 ? 6.614 7.689 -15.643 1.00 80.19 105 ASN A O 1
ATOM 750 N N . THR A 1 106 ? 5.376 6.634 -14.105 1.00 81.75 106 THR A N 1
ATOM 751 C CA . THR A 1 106 ? 6.431 6.524 -13.094 1.00 81.75 106 THR A CA 1
ATOM 752 C C . THR A 1 106 ? 6.505 5.074 -12.645 1.00 81.75 106 THR A C 1
ATOM 754 O O . THR A 1 106 ? 5.477 4.448 -12.403 1.00 81.75 106 THR A O 1
ATOM 757 N N . GLY A 1 107 ? 7.712 4.538 -12.501 1.00 88.38 107 GLY A N 1
ATOM 758 C CA . GLY A 1 107 ? 7.904 3.188 -11.992 1.00 88.38 107 GLY A CA 1
ATOM 759 C C . GLY A 1 107 ? 9.348 2.908 -11.615 1.00 88.38 107 GLY A C 1
ATOM 760 O O . GLY A 1 107 ? 10.192 3.805 -11.597 1.00 88.38 107 GLY A O 1
ATOM 761 N N . VAL A 1 108 ? 9.608 1.652 -11.282 1.00 91.12 108 VAL A N 1
ATOM 762 C CA . VAL A 1 108 ? 10.925 1.143 -10.915 1.00 91.12 108 VAL A CA 1
ATOM 763 C C . VAL A 1 108 ? 11.558 0.481 -12.130 1.00 91.12 108 VAL A C 1
ATOM 765 O O . VAL A 1 108 ? 10.936 -0.357 -12.774 1.00 91.12 108 VAL A O 1
ATOM 768 N N . ILE A 1 109 ? 12.801 0.854 -12.427 1.00 89.81 109 ILE A N 1
ATOM 769 C CA . ILE A 1 109 ? 13.636 0.193 -13.432 1.00 89.81 109 ILE A CA 1
ATOM 770 C C . ILE A 1 109 ? 14.406 -0.930 -12.735 1.00 89.81 109 ILE A C 1
ATOM 772 O O . ILE A 1 109 ? 15.198 -0.655 -11.832 1.00 89.81 109 ILE A O 1
ATOM 776 N N . ASP A 1 110 ? 14.174 -2.172 -13.154 1.00 89.56 110 ASP A N 1
ATOM 777 C CA . ASP A 1 110 ? 14.823 -3.378 -12.625 1.00 89.56 110 ASP A CA 1
ATOM 778 C C . ASP A 1 110 ? 15.552 -4.144 -13.735 1.00 89.56 110 ASP A C 1
ATOM 780 O O . ASP A 1 110 ? 15.318 -5.319 -14.009 1.00 89.56 110 ASP A O 1
ATOM 784 N N . PHE A 1 111 ? 16.433 -3.422 -14.423 1.00 85.06 111 PHE A N 1
ATOM 785 C CA . PHE A 1 111 ? 17.394 -3.964 -15.375 1.00 85.06 111 PHE A CA 1
ATOM 786 C C . PHE A 1 111 ? 18.655 -3.086 -15.404 1.00 85.06 111 PHE A C 1
ATOM 788 O O . PHE A 1 111 ? 18.609 -1.924 -14.982 1.00 85.06 111 PHE A O 1
ATOM 795 N N . PRO A 1 112 ? 19.807 -3.603 -15.872 1.00 84.00 112 PRO A N 1
ATOM 796 C CA . PRO A 1 112 ? 21.012 -2.797 -16.020 1.00 84.00 112 PRO A CA 1
ATOM 797 C C . PRO A 1 112 ? 20.766 -1.642 -16.993 1.00 84.00 112 PRO A C 1
ATOM 799 O O . PRO A 1 112 ? 20.595 -1.867 -18.183 1.00 84.00 112 PRO A O 1
ATOM 802 N N . LEU A 1 113 ? 20.776 -0.405 -16.501 1.00 84.06 113 LEU A N 1
ATOM 803 C CA . LEU A 1 113 ? 20.638 0.793 -17.325 1.00 84.06 113 LEU A CA 1
ATOM 804 C C . LEU A 1 113 ? 21.979 1.525 -17.405 1.00 84.06 113 LEU A C 1
ATOM 806 O O . LEU A 1 113 ? 22.527 1.958 -16.391 1.00 84.06 113 LEU A O 1
ATOM 810 N N . THR A 1 114 ? 22.492 1.707 -18.617 1.00 82.19 114 THR A N 1
ATOM 811 C CA . THR A 1 114 ? 23.656 2.551 -18.895 1.00 82.19 114 THR A CA 1
ATOM 812 C C . THR A 1 114 ? 23.201 3.845 -19.550 1.00 82.19 114 THR A C 1
ATOM 814 O O . THR A 1 114 ? 22.495 3.834 -20.556 1.00 82.19 114 THR A O 1
ATOM 817 N N . VAL A 1 115 ? 23.647 4.971 -18.994 1.00 80.19 115 VAL A N 1
ATOM 818 C CA . VAL A 1 115 ? 23.421 6.298 -19.566 1.00 80.19 115 VAL A CA 1
ATOM 819 C C . VAL A 1 115 ? 24.699 6.754 -20.259 1.00 80.19 115 VAL A C 1
ATOM 821 O O . VAL A 1 115 ? 25.732 6.939 -19.614 1.00 80.19 115 VAL A O 1
ATOM 824 N N . ALA A 1 116 ? 24.636 6.932 -21.575 1.00 76.25 116 ALA A N 1
ATOM 825 C CA . ALA A 1 116 ? 25.750 7.416 -22.378 1.00 76.25 116 ALA A CA 1
ATOM 826 C C . ALA A 1 116 ? 25.509 8.870 -22.797 1.00 76.25 116 ALA A C 1
ATOM 828 O O . ALA A 1 116 ? 24.462 9.206 -23.347 1.00 76.25 116 ALA A O 1
ATOM 829 N N . TYR A 1 117 ? 26.497 9.734 -22.569 1.00 78.12 117 TYR A N 1
ATOM 830 C CA . TYR A 1 117 ? 26.525 11.086 -23.123 1.00 78.12 117 TYR A CA 1
ATOM 831 C C . TYR A 1 117 ? 27.470 11.119 -24.322 1.00 78.12 117 TYR A C 1
ATOM 833 O O . TYR A 1 117 ? 28.650 10.784 -24.192 1.00 78.12 117 TYR A O 1
ATOM 841 N N . GLN A 1 118 ? 26.972 11.558 -25.477 1.00 76.69 118 GLN A N 1
ATOM 842 C CA . GLN A 1 118 ? 27.803 11.788 -26.653 1.00 76.69 118 GLN A CA 1
ATOM 843 C C . GLN A 1 118 ? 27.974 13.290 -26.882 1.00 76.69 118 GLN A C 1
ATOM 845 O O . GLN A 1 118 ? 27.009 14.014 -27.117 1.00 76.69 118 GLN A O 1
ATOM 850 N N . ASN A 1 119 ? 29.221 13.766 -26.821 1.00 73.19 119 ASN A N 1
ATOM 851 C CA . ASN A 1 119 ? 29.531 15.185 -26.974 1.00 73.19 119 ASN A CA 1
ATOM 852 C C . ASN A 1 119 ? 29.054 15.715 -28.338 1.00 73.19 119 ASN A C 1
ATOM 854 O O . ASN A 1 119 ? 29.477 15.211 -29.377 1.00 73.19 119 ASN A O 1
ATOM 858 N N . GLY A 1 120 ? 28.198 16.739 -28.324 1.00 74.38 120 GLY A N 1
ATOM 859 C CA . GLY A 1 120 ? 27.583 17.302 -29.531 1.00 74.38 120 GLY A CA 1
ATOM 860 C C . GLY A 1 120 ? 26.328 16.572 -30.028 1.00 74.38 120 GLY A C 1
ATOM 861 O O . GLY A 1 120 ? 25.805 16.962 -31.069 1.00 74.38 120 GLY A O 1
ATOM 862 N N . ILE A 1 121 ? 25.845 15.549 -29.309 1.00 75.62 121 ILE A N 1
ATOM 863 C CA . ILE A 1 121 ? 24.531 14.924 -29.536 1.00 75.62 121 ILE A CA 1
ATOM 864 C C . ILE A 1 121 ? 23.684 15.027 -28.252 1.00 75.62 121 ILE A C 1
ATOM 866 O O . ILE A 1 121 ? 23.650 16.096 -27.647 1.00 75.62 121 ILE A O 1
ATOM 870 N N . ASN A 1 122 ? 23.007 13.951 -27.843 1.00 74.62 122 ASN A N 1
ATOM 871 C CA . ASN A 1 122 ? 22.085 13.881 -26.713 1.00 74.62 122 ASN A CA 1
ATOM 872 C C . ASN A 1 122 ? 22.506 12.766 -25.739 1.00 74.62 122 ASN A C 1
ATOM 874 O O . ASN A 1 122 ? 23.487 12.049 -25.959 1.00 74.62 122 ASN A O 1
ATOM 878 N N . THR A 1 123 ? 21.763 12.643 -24.642 1.00 76.94 123 THR A N 1
ATOM 879 C CA . THR A 1 123 ? 21.889 11.544 -23.684 1.00 76.94 123 THR A CA 1
ATOM 880 C C . THR A 1 123 ? 21.124 10.324 -24.207 1.00 76.94 123 THR A C 1
ATOM 882 O O . THR A 1 123 ? 20.018 10.467 -24.720 1.00 76.94 123 THR A O 1
ATOM 885 N N . TYR A 1 124 ? 21.705 9.131 -24.085 1.00 73.06 124 TYR A N 1
ATOM 886 C CA . TYR A 1 124 ? 21.104 7.864 -24.509 1.00 73.06 124 TYR A CA 1
ATOM 887 C C . TYR A 1 124 ? 20.998 6.896 -23.341 1.00 73.06 124 TYR A C 1
ATOM 889 O O . TYR A 1 124 ? 21.918 6.808 -22.524 1.00 73.06 124 TYR A O 1
ATOM 897 N N . ALA A 1 125 ? 19.899 6.150 -23.301 1.00 73.31 125 ALA A N 1
ATOM 898 C CA . ALA A 1 125 ? 19.707 5.016 -22.414 1.00 73.31 125 ALA A CA 1
ATOM 899 C C . ALA A 1 125 ? 19.967 3.731 -23.203 1.00 73.31 125 ALA A C 1
ATOM 901 O O . ALA A 1 125 ? 19.499 3.586 -24.334 1.00 73.31 125 ALA A O 1
ATOM 902 N N . THR A 1 126 ? 20.717 2.803 -22.614 1.00 71.25 126 THR A N 1
ATOM 903 C CA . THR A 1 126 ? 20.907 1.455 -23.156 1.00 71.25 126 THR A CA 1
ATOM 904 C C . THR A 1 126 ? 20.896 0.415 -22.047 1.00 71.25 126 THR A C 1
ATOM 906 O O . THR A 1 126 ? 21.392 0.671 -20.951 1.00 71.25 126 THR A O 1
ATOM 909 N N . ASP A 1 127 ? 20.344 -0.760 -22.335 1.00 73.81 127 ASP A N 1
ATOM 910 C CA . ASP A 1 127 ? 20.382 -1.943 -21.472 1.00 73.81 127 ASP A CA 1
ATOM 911 C C . ASP A 1 127 ? 21.506 -2.921 -21.859 1.00 73.81 127 ASP A C 1
ATOM 913 O O . ASP A 1 127 ? 21.623 -4.015 -21.308 1.00 73.81 127 ASP A O 1
ATOM 917 N N . GLY A 1 128 ? 22.359 -2.516 -22.808 1.00 65.00 128 GLY A N 1
ATOM 918 C CA . GLY A 1 128 ? 23.413 -3.342 -23.390 1.00 65.00 128 GLY A CA 1
ATOM 919 C C . GLY A 1 128 ? 23.022 -4.032 -24.699 1.00 65.00 128 GLY A C 1
ATOM 920 O O . GLY A 1 128 ? 23.918 -4.539 -25.376 1.00 65.00 128 GLY A O 1
ATOM 921 N N . THR A 1 129 ? 21.742 -4.010 -25.083 1.00 62.62 129 THR A N 1
ATOM 922 C CA . THR A 1 129 ? 21.246 -4.598 -26.340 1.00 62.62 129 THR A CA 1
ATOM 923 C C . THR A 1 129 ? 20.734 -3.524 -27.298 1.00 62.62 129 THR A C 1
ATOM 925 O O . THR A 1 129 ? 21.090 -3.555 -28.475 1.00 62.62 129 THR A O 1
ATOM 928 N N . ASP A 1 130 ? 20.006 -2.527 -26.784 1.00 60.22 130 ASP A N 1
ATOM 929 C CA . ASP A 1 130 ? 19.416 -1.446 -27.583 1.00 60.22 130 ASP A CA 1
ATOM 930 C C . ASP A 1 130 ? 19.823 -0.053 -27.088 1.00 60.22 130 ASP A C 1
ATOM 932 O O . ASP A 1 130 ? 20.059 0.157 -25.900 1.00 60.22 130 ASP A O 1
ATOM 936 N N . PHE A 1 131 ? 19.911 0.922 -27.999 1.00 61.12 131 PHE A N 1
ATOM 937 C CA . PHE A 1 131 ? 20.094 2.340 -27.670 1.00 61.12 131 PHE A CA 1
ATOM 938 C C . PHE A 1 131 ? 18.818 3.092 -27.991 1.00 61.12 131 PHE A C 1
ATOM 940 O O . PHE A 1 131 ? 18.379 3.081 -29.142 1.00 61.12 131 PHE A O 1
ATOM 947 N N . THR A 1 132 ? 18.289 3.832 -27.021 1.00 61.81 132 THR A N 1
ATOM 948 C CA . THR A 1 132 ? 17.175 4.731 -27.304 1.00 61.81 132 THR A CA 1
ATOM 949 C C . THR A 1 132 ? 17.452 6.139 -26.801 1.00 61.81 132 THR A C 1
ATOM 951 O O . THR A 1 132 ? 18.129 6.354 -25.789 1.00 61.81 132 THR A O 1
ATOM 954 N N . LEU A 1 133 ? 17.011 7.113 -27.600 1.00 58.09 133 LEU A N 1
ATOM 955 C CA . LEU A 1 133 ? 17.147 8.526 -27.292 1.00 58.09 133 LEU A CA 1
ATOM 956 C C . LEU A 1 133 ? 16.258 8.857 -26.088 1.00 58.09 133 LEU A C 1
ATOM 958 O O . LEU A 1 133 ? 15.060 8.564 -26.124 1.00 58.09 133 LEU A O 1
ATOM 962 N N . ILE A 1 134 ? 16.866 9.445 -25.055 1.00 59.16 134 ILE A N 1
ATOM 963 C CA . ILE A 1 134 ? 16.164 9.971 -23.876 1.00 59.16 134 ILE A CA 1
ATOM 964 C C . ILE A 1 134 ? 15.802 11.438 -24.095 1.00 59.16 134 ILE A C 1
ATOM 966 O O . ILE A 1 134 ? 16.631 12.163 -24.698 1.00 59.16 134 ILE A O 1
#

Secondary structure (DSSP, 8-state):
----PBP---B-S-SEEEEETTS---PPPPB-SS-SPPEEEES-TTTEEE-TTT--EEE-SSEEEEEEEEE---SSB--EEEEEEEEEEEEE-SHHHHHHH-TT--EEE-S--EEEE-TTS-EEEE-SS-EEE-